Protein AF-A0A2P2LG29-F1 (afdb_monomer)

Mean predicted aligned error: 16.89 Å

Foldseek 3Di:
DDDDDLQDLVNLLVLVQVLLVLVVDDDDPPDDVVVSVVVNVVSCVRSVVVPDDVVRDHDRCPVVVVVVVVVVVVVVVVVVVVPDDDDDDDDDDDDDDDDDDDDDDDDDDDDDDDD

Organism: Rhizophora mucronata (NCBI:txid61149)

Solvent-accessible surface area (backbone atoms only — not comparable to full-atom values): 7873 Å² total; per-residue (Å²): 132,85,84,82,50,52,86,34,73,67,46,43,49,52,51,50,34,49,51,50,46,61,76,70,54,81,81,58,92,90,59,62,61,66,61,51,52,51,50,54,50,51,52,38,59,73,38,52,60,84,67,80,60,92,86,65,81,64,65,87,56,49,56,60,52,52,54,53,51,50,53,57,51,53,58,51,55,60,58,60,71,72,72,73,85,90,83,83,88,82,86,86,80,92,81,80,89,90,84,92,82,90,84,82,88,81,85,79,86,88,85,88,82,88,135

Sequence (115 aa):
MANLKTDSPVSHRIVRAFLDFLDSVEPAPGVDVEGLDVAKECLREAFKLDLDSADDTVQPGLLVNIFRLLEANENQRIKTDSTGGATSADAPMFSSTQNVADANHSEASKTQVFV

Structure (mmCIF, N/CA/C/O backbone):
data_AF-A0A2P2LG29-F1
#
_entry.id   AF-A0A2P2LG29-F1
#
loop_
_atom_site.group_PDB
_atom_site.id
_atom_site.type_symbol
_atom_site.label_atom_id
_atom_site.label_alt_id
_atom_site.label_comp_id
_atom_site.label_asym_id
_atom_site.label_entity_id
_atom_site.label_seq_id
_atom_site.pdbx_PDB_ins_code
_atom_site.Cartn_x
_atom_site.Cartn_y
_atom_site.Cartn_z
_atom_site.occupancy
_atom_site.B_iso_or_equiv
_atom_site.auth_seq_id
_atom_site.auth_comp_id
_atom_site.auth_asym_id
_atom_site.auth_atom_id
_atom_site.pdbx_PDB_model_num
ATOM 1 N N . MET A 1 1 ? 8.845 15.994 14.867 1.00 60.09 1 MET A N 1
ATOM 2 C CA . MET A 1 1 ? 7.763 15.722 13.896 1.00 60.09 1 MET A CA 1
ATOM 3 C C . MET A 1 1 ? 6.638 15.047 14.657 1.00 60.09 1 MET A C 1
ATOM 5 O O . MET A 1 1 ? 6.934 14.164 15.451 1.00 60.09 1 MET A O 1
ATOM 9 N N . ALA A 1 2 ? 5.399 15.520 14.530 1.00 76.81 2 ALA A N 1
ATOM 10 C CA . ALA A 1 2 ? 4.266 14.875 15.191 1.00 76.81 2 ALA A CA 1
ATOM 11 C C . ALA A 1 2 ? 3.956 13.539 14.500 1.00 76.81 2 ALA A C 1
ATOM 13 O O . ALA A 1 2 ? 4.067 13.445 13.279 1.00 76.81 2 ALA A O 1
ATOM 14 N N . ASN A 1 3 ? 3.580 12.522 15.275 1.00 86.31 3 ASN A N 1
ATOM 15 C CA . ASN A 1 3 ? 3.160 11.238 14.720 1.00 86.31 3 ASN A CA 1
ATOM 16 C C . ASN A 1 3 ? 1.804 11.397 14.022 1.00 86.31 3 ASN A C 1
ATOM 18 O O . ASN A 1 3 ? 0.877 11.976 14.595 1.00 86.31 3 ASN A O 1
ATOM 22 N N . LEU A 1 4 ? 1.690 10.879 12.800 1.00 89.12 4 LEU A N 1
ATOM 23 C CA . LEU A 1 4 ? 0.407 10.775 12.112 1.00 89.12 4 LEU A CA 1
ATOM 24 C C . LEU A 1 4 ? -0.420 9.659 12.756 1.00 89.12 4 LEU A C 1
ATOM 26 O O . LEU A 1 4 ? 0.113 8.611 13.121 1.00 89.12 4 LEU A O 1
ATOM 30 N N . LYS A 1 5 ? -1.726 9.881 12.896 1.00 92.75 5 LYS A N 1
ATOM 31 C CA . LYS A 1 5 ? -2.660 8.834 13.322 1.00 92.75 5 LYS A CA 1
ATOM 32 C C . LYS A 1 5 ? -3.120 8.013 12.125 1.00 92.75 5 LYS A C 1
ATOM 34 O O . LYS A 1 5 ? -3.103 8.513 10.997 1.00 92.75 5 LYS A O 1
ATOM 39 N N . THR A 1 6 ? -3.539 6.775 12.365 1.00 90.62 6 THR A N 1
ATOM 40 C CA . THR A 1 6 ? -4.029 5.883 11.305 1.00 90.62 6 THR A CA 1
ATOM 41 C C . THR A 1 6 ? -5.269 6.440 10.622 1.00 90.62 6 THR A C 1
ATOM 43 O O . THR A 1 6 ? -5.344 6.343 9.413 1.00 90.62 6 THR A O 1
ATOM 46 N N . ASP A 1 7 ? -6.145 7.125 11.358 1.00 88.88 7 ASP A N 1
ATOM 47 C CA . ASP A 1 7 ? -7.361 7.783 10.861 1.00 88.88 7 ASP A CA 1
ATOM 48 C C . ASP A 1 7 ? -7.121 9.157 10.206 1.00 88.88 7 ASP A C 1
ATOM 50 O O . ASP A 1 7 ? -8.066 9.849 9.821 1.00 88.88 7 ASP A O 1
ATOM 54 N N . SER A 1 8 ? -5.863 9.599 10.101 1.00 90.69 8 SER A N 1
ATOM 55 C CA . SER A 1 8 ? -5.564 10.886 9.478 1.00 90.69 8 SER A CA 1
ATOM 56 C C . SER A 1 8 ? -5.648 10.793 7.947 1.00 90.69 8 SER A C 1
ATOM 58 O O . SER A 1 8 ? -5.170 9.813 7.367 1.00 90.69 8 SER A O 1
ATOM 60 N N . PRO A 1 9 ? -6.143 11.840 7.256 1.00 89.31 9 PRO A N 1
ATOM 61 C CA . PRO A 1 9 ? -6.240 11.837 5.793 1.00 89.31 9 PRO A CA 1
ATOM 62 C C . PRO A 1 9 ? -4.899 11.579 5.096 1.00 89.31 9 PRO A C 1
ATOM 64 O O . PRO A 1 9 ? -4.828 10.909 4.071 1.00 89.31 9 PRO A O 1
ATOM 67 N N . VAL A 1 10 ? -3.804 12.086 5.673 1.00 90.25 10 VAL A N 1
ATOM 68 C CA . VAL A 1 10 ? -2.454 11.883 5.131 1.00 90.25 10 VAL A CA 1
ATOM 69 C C . VAL A 1 10 ? -2.046 10.414 5.227 1.00 90.25 10 VAL A C 1
ATOM 71 O O . VAL A 1 10 ? -1.575 9.857 4.239 1.00 90.25 10 VAL A O 1
ATOM 74 N N . SER A 1 11 ? -2.268 9.772 6.377 1.00 92.62 11 SER A N 1
ATOM 75 C CA . SER A 1 11 ? -2.013 8.337 6.540 1.00 92.62 11 SER A CA 1
ATOM 76 C C . SER A 1 11 ? -2.820 7.502 5.550 1.00 92.62 11 SER A C 1
ATOM 78 O O . SER A 1 11 ? -2.251 6.636 4.891 1.00 92.62 11 SER A O 1
ATOM 80 N N . HIS A 1 12 ? -4.112 7.800 5.379 1.00 91.94 12 HIS A N 1
ATOM 81 C CA . HIS A 1 12 ? -4.956 7.086 4.419 1.00 91.94 12 HIS A CA 1
ATOM 82 C C . HIS A 1 12 ? -4.424 7.202 2.987 1.00 91.94 12 HIS A C 1
ATOM 84 O O . HIS A 1 12 ? -4.335 6.200 2.281 1.00 91.94 12 HIS A O 1
ATOM 90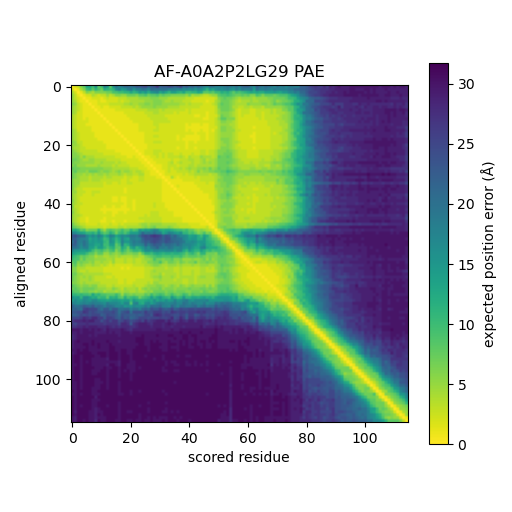 N N . ARG A 1 13 ? -4.013 8.403 2.558 1.00 90.69 13 ARG A N 1
ATOM 91 C CA . ARG A 1 13 ? -3.433 8.615 1.220 1.00 90.69 13 ARG A CA 1
ATOM 92 C C . ARG A 1 13 ? -2.146 7.827 1.011 1.00 90.69 13 ARG A C 1
ATOM 94 O O . ARG A 1 13 ? -1.969 7.247 -0.055 1.00 90.69 13 ARG A O 1
ATOM 101 N N . ILE A 1 14 ? -1.272 7.775 2.018 1.00 92.62 14 ILE A N 1
ATOM 102 C CA . ILE A 1 14 ? -0.025 7.000 1.948 1.00 92.62 14 ILE A CA 1
ATOM 103 C C . ILE A 1 14 ? -0.336 5.511 1.784 1.00 92.62 14 ILE A C 1
ATOM 105 O O . ILE A 1 14 ? 0.213 4.871 0.890 1.00 92.62 14 ILE A O 1
ATOM 109 N N . VAL A 1 15 ? -1.236 4.965 2.604 1.00 94.56 15 VAL A N 1
ATOM 110 C CA . VAL A 1 15 ? -1.574 3.537 2.543 1.00 94.56 15 VAL A CA 1
ATOM 111 C C . VAL A 1 15 ? -2.283 3.191 1.240 1.00 94.56 15 VAL A C 1
ATOM 113 O O . VAL A 1 15 ? -1.941 2.187 0.629 1.00 94.56 15 VAL A O 1
ATOM 116 N N . ARG A 1 16 ? -3.194 4.036 0.743 1.00 92.50 16 ARG A N 1
ATOM 117 C CA . ARG A 1 16 ? -3.813 3.830 -0.577 1.00 92.50 16 ARG A CA 1
ATOM 118 C C . ARG A 1 16 ? -2.787 3.843 -1.709 1.00 92.50 16 ARG A C 1
ATOM 120 O O . ARG A 1 16 ? -2.846 2.973 -2.567 1.00 92.50 16 ARG A O 1
ATOM 127 N N . ALA A 1 17 ? -1.826 4.769 -1.688 1.00 93.31 17 ALA A N 1
ATOM 128 C CA . ALA A 1 17 ? -0.738 4.795 -2.669 1.00 93.31 17 ALA A CA 1
ATOM 129 C C . ALA A 1 17 ? 0.128 3.527 -2.605 1.00 93.31 17 ALA A C 1
ATOM 131 O O . ALA A 1 17 ? 0.620 3.050 -3.623 1.00 93.31 17 ALA A O 1
ATOM 132 N N . PHE A 1 18 ? 0.316 2.986 -1.401 1.00 95.19 18 PHE A N 1
ATOM 133 C CA . PHE A 1 18 ? 1.052 1.747 -1.193 1.00 95.19 18 PHE A CA 1
ATOM 134 C C . PHE A 1 18 ? 0.281 0.522 -1.681 1.00 95.19 18 PHE A C 1
ATOM 136 O O . PHE A 1 18 ? 0.855 -0.307 -2.373 1.00 95.19 18 PHE A O 1
ATOM 143 N N . LEU A 1 19 ? -1.017 0.434 -1.391 1.00 93.88 19 LEU A N 1
ATOM 144 C CA . LEU A 1 19 ?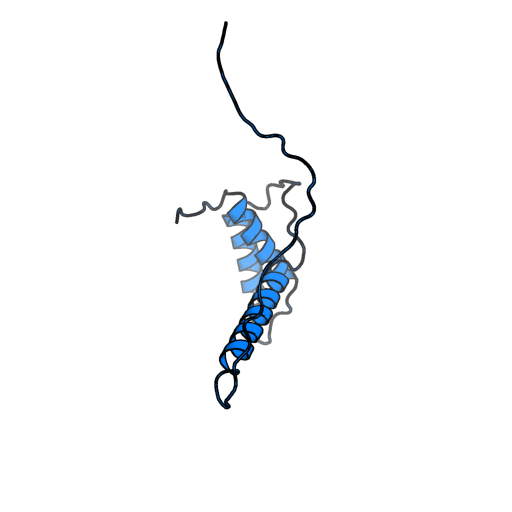 -1.883 -0.628 -1.904 1.00 93.88 19 LEU A CA 1
ATOM 145 C C . LEU A 1 19 ? -1.954 -0.605 -3.439 1.00 93.88 19 LEU A C 1
ATOM 147 O O . LEU A 1 19 ? -1.784 -1.652 -4.050 1.00 93.88 19 LEU A O 1
ATOM 151 N N . ASP A 1 20 ? -2.096 0.576 -4.051 1.00 93.56 20 ASP A N 1
ATOM 152 C CA . ASP A 1 20 ? -2.030 0.752 -5.513 1.00 93.56 20 ASP A CA 1
ATOM 153 C C . ASP A 1 20 ? -0.710 0.223 -6.092 1.00 93.56 20 ASP A C 1
ATOM 155 O O . ASP A 1 20 ? -0.701 -0.512 -7.078 1.00 93.56 20 ASP A O 1
ATOM 159 N N . PHE A 1 21 ? 0.416 0.515 -5.432 1.00 94.94 21 PHE A N 1
ATOM 160 C CA . PHE A 1 21 ? 1.704 -0.059 -5.810 1.00 94.94 21 PHE A CA 1
ATOM 161 C C . PHE A 1 21 ? 1.701 -1.591 -5.709 1.00 94.94 21 PHE A C 1
ATOM 163 O O . PHE A 1 21 ? 2.106 -2.247 -6.668 1.00 94.94 21 PHE A O 1
ATOM 170 N N . LEU A 1 22 ? 1.228 -2.160 -4.596 1.00 93.88 22 LEU A N 1
ATOM 171 C CA . LEU A 1 22 ? 1.191 -3.612 -4.397 1.00 93.88 22 LEU A CA 1
ATOM 172 C C . LEU A 1 22 ? 0.310 -4.328 -5.428 1.00 93.88 22 LEU A C 1
ATOM 174 O O . LEU A 1 22 ? 0.663 -5.420 -5.861 1.00 93.88 22 LEU A O 1
ATOM 178 N N . ASP A 1 23 ? -0.797 -3.717 -5.845 1.00 92.19 23 ASP A N 1
ATOM 179 C CA . ASP A 1 23 ? -1.683 -4.272 -6.873 1.00 92.19 23 ASP A CA 1
ATOM 180 C C . ASP A 1 23 ? -1.091 -4.136 -8.295 1.00 92.19 23 ASP A C 1
ATOM 182 O O . ASP A 1 23 ? -1.496 -4.850 -9.211 1.00 92.19 23 ASP A O 1
ATOM 186 N N . SER A 1 24 ? -0.108 -3.249 -8.489 1.00 91.81 24 SER A N 1
ATOM 187 C CA . SER A 1 24 ? 0.558 -3.017 -9.780 1.00 91.81 24 SER A CA 1
ATOM 188 C C . SER A 1 24 ? 1.805 -3.876 -10.029 1.00 91.81 24 SER A C 1
ATOM 190 O O . SER A 1 24 ? 2.293 -3.920 -11.161 1.00 91.81 24 SER A O 1
ATOM 192 N N . VAL A 1 25 ? 2.351 -4.526 -8.994 1.00 92.56 25 VAL A N 1
ATOM 193 C CA . VAL A 1 25 ? 3.598 -5.299 -9.093 1.00 92.56 25 VAL A CA 1
ATOM 194 C C . VAL A 1 25 ? 3.343 -6.789 -9.243 1.00 92.56 25 VAL A C 1
ATOM 196 O O . VAL A 1 25 ? 2.485 -7.372 -8.587 1.00 92.56 25 VAL A O 1
ATOM 199 N N . GLU A 1 26 ? 4.151 -7.428 -10.082 1.00 94.62 26 GLU A N 1
ATOM 200 C CA . GLU A 1 26 ? 4.188 -8.882 -10.175 1.00 94.62 26 GLU A CA 1
ATOM 201 C C . GLU A 1 26 ? 5.078 -9.447 -9.051 1.00 94.62 26 GLU A C 1
ATOM 203 O O . GLU A 1 26 ? 6.229 -9.014 -8.908 1.00 94.62 26 GLU A O 1
ATOM 208 N N . PRO A 1 27 ? 4.584 -10.400 -8.238 1.00 93.12 27 PRO A N 1
ATOM 209 C CA . PRO A 1 27 ? 5.396 -11.043 -7.214 1.00 93.12 27 PRO A CA 1
ATOM 210 C C . PRO A 1 27 ? 6.604 -11.766 -7.817 1.00 93.12 27 PRO A C 1
ATOM 212 O O . PRO A 1 27 ? 6.494 -12.503 -8.796 1.00 93.12 27 PRO A O 1
ATOM 215 N N . ALA A 1 28 ? 7.771 -11.594 -7.199 1.00 95.06 28 ALA A N 1
ATOM 216 C CA . ALA A 1 28 ? 8.978 -12.299 -7.614 1.00 95.06 28 ALA A CA 1
ATOM 217 C C . ALA A 1 28 ? 8.891 -13.814 -7.310 1.00 95.06 28 ALA A C 1
ATOM 219 O O . ALA A 1 28 ? 8.139 -14.233 -6.423 1.00 95.06 28 ALA A O 1
ATOM 220 N N . PRO A 1 29 ? 9.694 -14.660 -7.985 1.00 95.31 29 PRO A N 1
ATOM 221 C CA . PRO A 1 29 ? 9.732 -16.090 -7.698 1.00 95.31 29 PRO A CA 1
ATOM 222 C C . PRO A 1 29 ? 10.049 -16.380 -6.225 1.00 95.31 29 PRO A C 1
ATOM 224 O O . PRO A 1 29 ? 11.030 -15.876 -5.681 1.00 95.31 29 PRO A O 1
ATOM 227 N N . GLY A 1 30 ? 9.231 -17.224 -5.594 1.00 94.19 30 GLY A N 1
ATOM 228 C CA . GLY A 1 30 ? 9.390 -17.601 -4.186 1.00 94.19 30 GLY A CA 1
ATOM 229 C C . GLY A 1 30 ? 8.796 -16.613 -3.177 1.00 94.19 30 GLY A C 1
ATOM 230 O O . GLY A 1 30 ? 8.932 -16.846 -1.978 1.00 94.19 30 GLY A O 1
ATOM 231 N N . VAL A 1 31 ? 8.135 -15.541 -3.627 1.00 94.69 31 VAL A N 1
ATOM 232 C CA . VAL A 1 31 ? 7.335 -14.673 -2.752 1.00 94.69 31 VAL A CA 1
ATOM 233 C C . VAL A 1 31 ? 6.070 -15.404 -2.306 1.00 94.69 31 VAL A C 1
ATOM 235 O O . VAL A 1 31 ? 5.399 -16.059 -3.103 1.00 94.69 31 VAL A O 1
ATOM 238 N N . ASP A 1 32 ? 5.737 -15.256 -1.027 1.00 96.12 32 ASP A N 1
ATOM 239 C CA . ASP A 1 32 ? 4.460 -15.683 -0.468 1.00 96.12 32 ASP A CA 1
ATOM 240 C C . ASP A 1 32 ? 3.348 -14.709 -0.891 1.00 96.12 32 ASP A C 1
ATOM 242 O O . ASP A 1 32 ? 3.196 -13.620 -0.332 1.00 96.12 32 ASP A O 1
ATOM 246 N N . VAL A 1 33 ? 2.608 -15.088 -1.934 1.00 95.44 33 VAL A N 1
ATOM 247 C CA . VAL A 1 33 ? 1.502 -14.287 -2.478 1.00 95.44 33 VAL A CA 1
ATOM 248 C C . VAL A 1 33 ? 0.341 -14.211 -1.486 1.00 95.44 33 VAL A C 1
ATOM 250 O O . VAL A 1 33 ? -0.268 -13.154 -1.351 1.00 95.44 33 VAL A O 1
ATOM 253 N N .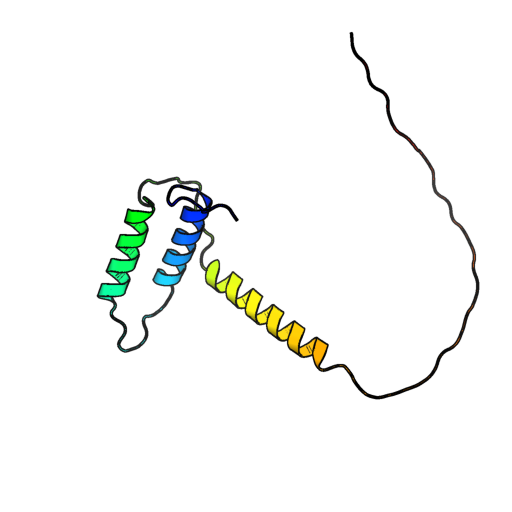 GLU A 1 34 ? 0.083 -15.286 -0.739 1.00 96.06 34 GLU A N 1
ATOM 254 C CA . GLU A 1 34 ? -0.965 -15.309 0.283 1.00 96.06 34 GLU A CA 1
ATOM 255 C C . GLU A 1 34 ? -0.617 -14.342 1.416 1.00 96.06 34 GLU A C 1
ATOM 257 O O . GLU A 1 34 ? -1.429 -13.500 1.792 1.00 96.06 34 GLU A O 1
ATOM 262 N N . GLY A 1 35 ? 0.628 -14.380 1.896 1.00 96.50 35 GLY A N 1
ATOM 263 C CA . GLY A 1 35 ? 1.122 -13.423 2.883 1.00 96.50 35 GLY A CA 1
ATOM 264 C C . GLY A 1 35 ? 1.028 -11.970 2.407 1.00 96.50 35 GLY A C 1
ATOM 265 O O . GLY A 1 35 ? 0.721 -11.076 3.201 1.00 96.50 35 GLY A O 1
ATOM 266 N N . LEU A 1 36 ? 1.239 -11.718 1.111 1.00 95.19 36 LEU A N 1
ATOM 267 C CA . LEU A 1 36 ? 1.063 -10.391 0.523 1.00 95.19 36 LEU A CA 1
ATOM 268 C C . LEU A 1 36 ? -0.409 -9.953 0.511 1.00 95.19 36 LEU A C 1
ATOM 270 O O . LEU A 1 36 ? -0.704 -8.801 0.834 1.00 95.19 36 LEU A O 1
ATOM 274 N N . ASP A 1 37 ? -1.331 -10.851 0.173 1.00 95.00 37 ASP A N 1
ATOM 275 C CA . ASP A 1 37 ? -2.767 -10.572 0.209 1.00 95.00 37 ASP A CA 1
ATOM 276 C C . ASP A 1 37 ? -3.250 -10.296 1.639 1.00 95.00 37 ASP A C 1
ATOM 278 O O . ASP A 1 37 ? -3.901 -9.274 1.876 1.00 95.00 37 ASP A O 1
ATOM 282 N N . VAL A 1 38 ? -2.812 -11.097 2.614 1.00 96.88 38 VAL A N 1
ATOM 283 C CA . VAL A 1 38 ? -3.091 -10.868 4.042 1.00 96.88 38 VAL A CA 1
ATOM 284 C C . VAL A 1 38 ? -2.537 -9.519 4.503 1.00 96.88 38 VAL A C 1
ATOM 286 O O . VAL A 1 38 ? -3.211 -8.782 5.224 1.00 96.88 38 VAL A O 1
ATOM 289 N N . ALA A 1 39 ? -1.329 -9.137 4.076 1.00 96.62 39 ALA A N 1
ATOM 290 C CA . ALA A 1 39 ? -0.765 -7.832 4.414 1.00 96.62 39 ALA A CA 1
ATOM 291 C C . ALA A 1 39 ? -1.608 -6.674 3.853 1.00 96.62 39 ALA A C 1
ATOM 293 O O . ALA A 1 39 ? -1.827 -5.679 4.552 1.00 96.62 39 ALA A O 1
ATOM 294 N N . LYS A 1 40 ? -2.119 -6.801 2.620 1.00 95.19 40 LYS A N 1
ATOM 295 C CA . LYS A 1 40 ? -3.025 -5.807 2.025 1.00 95.19 40 LYS A CA 1
ATOM 296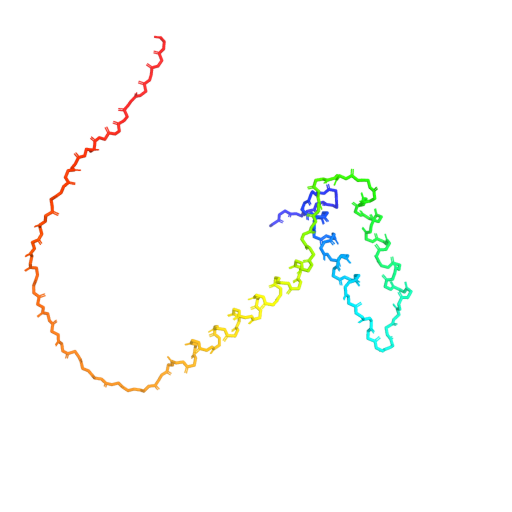 C C . LYS A 1 40 ? -4.322 -5.683 2.828 1.00 95.19 40 LYS A C 1
ATOM 298 O O . LYS A 1 40 ? -4.767 -4.564 3.080 1.00 95.19 40 LYS A O 1
ATOM 303 N N . GLU A 1 41 ? -4.907 -6.796 3.260 1.00 95.00 41 GLU A N 1
ATOM 304 C CA . GLU A 1 41 ? -6.100 -6.802 4.119 1.00 95.00 41 GLU A CA 1
ATOM 305 C C . GLU A 1 41 ? -5.834 -6.146 5.479 1.00 95.00 41 GLU A C 1
ATOM 307 O O . GLU A 1 41 ? -6.567 -5.239 5.873 1.00 95.00 41 GLU A O 1
ATOM 312 N N . CYS A 1 42 ? -4.726 -6.497 6.140 1.00 96.31 42 CYS A N 1
ATOM 313 C CA . CYS A 1 42 ? -4.323 -5.885 7.409 1.00 96.31 42 CYS A CA 1
ATOM 314 C C . CYS A 1 42 ? -4.201 -4.359 7.297 1.00 96.31 42 CYS A C 1
ATOM 316 O O . CYS A 1 42 ? -4.592 -3.627 8.206 1.00 96.31 42 CYS A O 1
ATOM 318 N N . LEU A 1 43 ? -3.654 -3.861 6.184 1.00 95.25 43 LEU A N 1
ATOM 319 C CA . LEU A 1 43 ? -3.529 -2.426 5.929 1.00 95.25 43 LEU A CA 1
ATOM 320 C C . LEU A 1 43 ? -4.891 -1.757 5.716 1.00 95.25 43 LEU A C 1
ATOM 322 O O . LEU A 1 43 ? -5.125 -0.678 6.260 1.00 95.25 43 LEU A O 1
ATOM 326 N N . ARG A 1 44 ? -5.795 -2.381 4.952 1.00 93.06 44 ARG A N 1
ATOM 327 C CA . ARG A 1 44 ? -7.154 -1.852 4.747 1.00 93.06 44 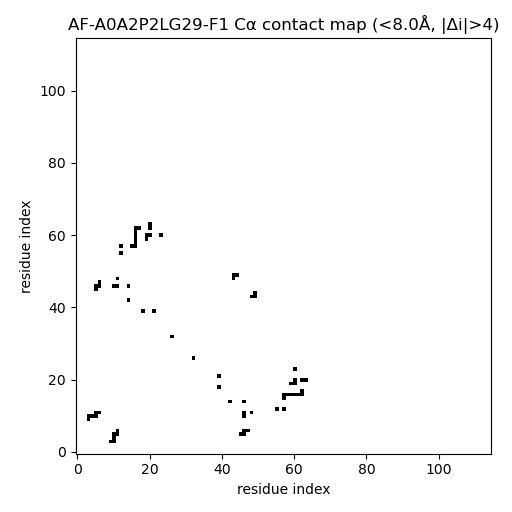ARG A CA 1
ATOM 328 C C . ARG A 1 44 ? -7.911 -1.757 6.069 1.00 93.06 44 ARG A C 1
ATOM 330 O O . ARG A 1 44 ? -8.471 -0.701 6.364 1.00 93.06 44 ARG A O 1
ATOM 337 N N . GLU A 1 45 ? -7.824 -2.793 6.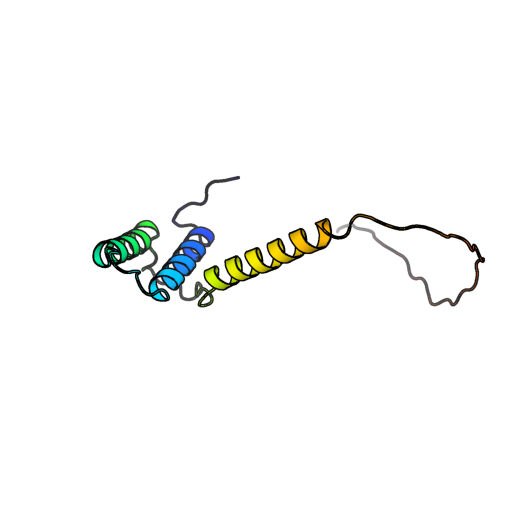901 1.00 93.75 45 GLU A N 1
ATOM 338 C CA . GLU A 1 45 ? -8.489 -2.850 8.202 1.00 93.75 45 GLU A CA 1
ATOM 339 C C . GLU A 1 45 ? -7.890 -1.855 9.209 1.00 93.75 45 GLU A C 1
ATOM 341 O O . GLU A 1 45 ? -8.609 -1.033 9.785 1.00 93.75 45 GLU A O 1
ATOM 346 N N . ALA A 1 46 ? -6.565 -1.868 9.400 1.00 94.06 46 ALA A N 1
ATOM 347 C CA . ALA A 1 46 ? -5.893 -1.030 10.397 1.00 94.06 46 ALA A CA 1
ATOM 348 C C . ALA A 1 46 ? -6.087 0.475 10.144 1.00 94.06 46 ALA A C 1
ATOM 350 O O . ALA A 1 46 ? -6.113 1.275 11.088 1.00 94.06 46 ALA A O 1
ATOM 351 N N . PHE A 1 47 ? -6.243 0.856 8.875 1.00 92.88 47 PHE A N 1
ATOM 352 C CA . PHE A 1 47 ? -6.483 2.231 8.441 1.00 92.88 47 PHE A CA 1
ATOM 353 C C . PHE A 1 47 ? -7.947 2.493 8.064 1.00 92.88 47 PHE A C 1
ATOM 355 O O . PHE A 1 47 ? -8.264 3.587 7.619 1.00 92.88 47 PHE A O 1
ATOM 362 N N . LYS A 1 48 ? -8.857 1.530 8.273 1.00 90.94 48 LYS A N 1
ATOM 363 C CA . LYS A 1 48 ? -10.305 1.673 8.036 1.00 90.94 48 LYS A CA 1
ATOM 364 C C . LYS A 1 48 ? -10.641 2.240 6.650 1.00 90.94 48 LYS A C 1
ATOM 366 O O . LYS A 1 48 ? -11.511 3.102 6.517 1.00 90.94 48 LYS A O 1
ATOM 371 N N . LEU A 1 49 ? -9.930 1.775 5.625 1.00 85.56 49 LEU A N 1
ATOM 372 C CA . LEU A 1 49 ? -10.010 2.338 4.274 1.00 85.56 49 LEU A CA 1
ATOM 373 C C . LEU A 1 49 ? -11.286 1.945 3.519 1.00 85.56 49 LEU A C 1
ATOM 375 O O . LEU A 1 49 ? -11.617 2.615 2.545 1.00 85.56 49 LEU A O 1
ATOM 379 N N . ASP A 1 50 ? -12.001 0.920 3.991 1.00 72.44 50 ASP A N 1
ATOM 380 C CA . ASP A 1 50 ? -13.242 0.400 3.392 1.00 72.44 50 ASP A CA 1
ATOM 381 C C . ASP A 1 50 ? -14.468 1.300 3.647 1.00 72.44 50 ASP A C 1
ATOM 383 O O . ASP A 1 50 ? -15.540 1.099 3.079 1.00 72.44 50 ASP A O 1
ATOM 387 N N . LEU A 1 51 ? -14.329 2.306 4.516 1.00 63.81 51 LEU A N 1
ATOM 388 C CA . LEU A 1 51 ? -15.349 3.321 4.760 1.00 63.81 51 LEU A CA 1
ATOM 389 C C . LEU A 1 51 ? -15.150 4.453 3.745 1.00 63.81 51 LEU A C 1
ATOM 391 O O . LEU A 1 51 ? -14.444 5.428 4.005 1.00 63.81 51 LEU A O 1
ATOM 395 N N . ASP A 1 52 ? -15.733 4.264 2.563 1.00 55.97 52 ASP A N 1
ATOM 396 C CA . ASP A 1 52 ? -15.618 5.137 1.394 1.00 55.97 52 ASP A CA 1
ATOM 397 C C . ASP A 1 52 ? -15.739 6.634 1.724 1.00 55.97 52 ASP A C 1
ATOM 399 O O . ASP A 1 52 ? -16.802 7.164 2.053 1.00 55.97 52 ASP A O 1
ATOM 403 N N . SER A 1 53 ? -14.626 7.339 1.535 1.00 56.28 53 SER A N 1
ATOM 404 C CA . SER A 1 53 ? -14.606 8.767 1.247 1.00 56.28 53 SER A CA 1
ATOM 405 C C . SER A 1 53 ? -14.295 8.894 -0.239 1.00 56.28 53 SER A C 1
ATOM 407 O O . SER A 1 53 ? -13.146 8.727 -0.648 1.00 56.28 53 SER A O 1
ATOM 409 N N . ALA A 1 54 ? -15.319 9.191 -1.039 1.00 56.44 54 ALA A N 1
ATOM 410 C CA . ALA A 1 54 ? -15.240 9.333 -2.496 1.00 56.44 54 ALA A CA 1
ATOM 411 C C . ALA A 1 54 ? -14.247 10.414 -2.987 1.00 56.44 54 ALA A C 1
ATOM 413 O O . ALA A 1 54 ? -14.003 10.515 -4.184 1.00 56.44 54 ALA A O 1
ATOM 414 N N . ASP A 1 55 ? -13.665 11.208 -2.082 1.00 56.44 55 ASP A N 1
ATOM 415 C CA . ASP A 1 55 ? -12.788 12.347 -2.391 1.00 56.44 55 ASP A CA 1
ATOM 416 C C . ASP A 1 55 ? -11.282 12.042 -2.238 1.00 56.44 55 ASP A C 1
ATOM 418 O O . ASP A 1 55 ? -10.437 12.933 -2.200 1.00 56.44 55 ASP A O 1
ATOM 422 N N . ASP A 1 56 ? -10.925 10.765 -2.103 1.00 62.41 56 ASP A N 1
ATOM 423 C CA . ASP A 1 56 ? -9.590 10.340 -1.671 1.00 62.41 56 ASP A CA 1
ATOM 424 C C . ASP A 1 56 ? -8.917 9.395 -2.691 1.00 62.41 56 ASP A C 1
ATOM 426 O O . ASP A 1 56 ? -8.099 8.535 -2.346 1.00 62.41 56 ASP A O 1
ATOM 430 N N . THR A 1 57 ? -9.264 9.558 -3.973 1.00 69.06 57 THR A N 1
ATOM 431 C CA . THR A 1 57 ? -8.605 8.879 -5.095 1.00 69.06 57 THR A CA 1
ATOM 432 C C . THR A 1 57 ? -7.142 9.293 -5.183 1.00 69.06 57 THR A C 1
ATOM 434 O O . THR A 1 57 ? -6.812 10.445 -5.469 1.00 69.06 57 THR A O 1
ATOM 437 N N . VAL A 1 58 ? -6.253 8.330 -4.952 1.00 77.38 58 VAL A N 1
ATOM 438 C CA . VAL A 1 58 ? -4.818 8.490 -5.177 1.00 77.38 58 VAL A CA 1
ATOM 439 C C . VAL A 1 58 ? -4.530 8.318 -6.667 1.00 77.38 58 VAL A C 1
ATOM 441 O O . VAL A 1 58 ? -5.128 7.472 -7.328 1.00 77.38 58 VAL A O 1
ATOM 444 N N . GLN A 1 59 ? -3.621 9.133 -7.204 1.00 83.94 59 GLN A N 1
ATOM 445 C CA . GLN A 1 59 ? -3.158 8.979 -8.580 1.00 83.94 59 GLN A CA 1
ATOM 446 C C . GLN A 1 59 ? -2.497 7.596 -8.757 1.00 83.94 59 GLN A C 1
ATOM 448 O O . GLN A 1 59 ? -1.561 7.296 -8.010 1.00 83.94 59 GLN A O 1
ATOM 453 N N . PRO A 1 60 ? -2.906 6.794 -9.757 1.00 85.88 60 PRO A N 1
ATOM 454 C CA . PRO A 1 60 ? -2.267 5.511 -10.030 1.00 85.88 60 PRO A CA 1
ATOM 455 C C . PRO A 1 60 ? -0.765 5.669 -10.279 1.00 85.88 60 PRO A C 1
ATOM 457 O O . PRO A 1 60 ? -0.331 6.578 -10.997 1.00 85.88 60 PRO A O 1
ATOM 460 N N . GLY A 1 61 ? 0.041 4.797 -9.681 1.00 87.69 61 GLY A N 1
ATOM 461 C CA . GLY A 1 61 ? 1.496 4.807 -9.817 1.00 87.69 61 GLY A CA 1
ATOM 462 C C . GLY A 1 61 ? 2.193 5.980 -9.118 1.00 87.69 61 GLY A C 1
ATOM 463 O O . GLY A 1 61 ? 3.347 6.276 -9.437 1.00 87.69 61 GLY A O 1
ATOM 464 N N . LEU A 1 62 ? 1.535 6.659 -8.167 1.00 91.06 62 LEU A N 1
ATOM 465 C CA . LEU A 1 62 ? 2.109 7.798 -7.439 1.00 91.06 62 LEU A CA 1
ATOM 466 C C . LEU A 1 62 ? 3.457 7.454 -6.789 1.00 91.06 62 LEU A C 1
ATOM 468 O O . LEU A 1 62 ? 4.426 8.190 -6.975 1.00 91.06 62 LEU A O 1
ATOM 472 N N . LEU A 1 63 ? 3.541 6.334 -6.060 1.00 92.69 63 LEU A N 1
ATOM 473 C CA . LEU A 1 63 ? 4.788 5.932 -5.398 1.00 92.69 63 LEU A CA 1
ATOM 474 C C . LEU A 1 63 ? 5.899 5.646 -6.408 1.00 92.69 63 LEU A C 1
ATOM 476 O O . LEU A 1 63 ? 7.011 6.144 -6.247 1.00 92.69 63 LEU A O 1
ATOM 480 N N . VAL A 1 64 ? 5.590 4.919 -7.483 1.00 91.94 64 VAL A N 1
ATOM 481 C CA . VAL A 1 64 ? 6.558 4.615 -8.548 1.00 91.94 64 VAL A CA 1
ATOM 482 C C . VAL A 1 64 ? 7.111 5.904 -9.157 1.00 91.94 64 VAL A C 1
ATOM 484 O O . VAL A 1 64 ? 8.319 6.032 -9.353 1.00 91.94 64 VAL A O 1
ATOM 487 N N . ASN A 1 65 ? 6.247 6.888 -9.411 1.00 91.62 65 ASN A N 1
ATOM 488 C CA . ASN A 1 65 ? 6.658 8.181 -9.949 1.00 91.62 65 ASN A CA 1
ATOM 489 C C . ASN A 1 65 ? 7.548 8.962 -8.974 1.00 91.62 65 ASN A C 1
ATOM 491 O O . ASN A 1 65 ? 8.549 9.529 -9.409 1.00 91.62 65 ASN A O 1
ATOM 495 N N . ILE A 1 66 ? 7.220 8.968 -7.676 1.00 92.69 66 ILE A N 1
ATOM 496 C CA . ILE A 1 66 ? 8.030 9.628 -6.640 1.00 92.69 66 ILE A CA 1
ATOM 497 C C . ILE A 1 66 ? 9.441 9.035 -6.604 1.00 92.69 66 ILE A C 1
ATOM 499 O O . ILE A 1 66 ? 10.417 9.784 -6.669 1.00 92.69 66 ILE A O 1
ATOM 503 N N . PHE A 1 67 ? 9.562 7.708 -6.542 1.00 91.75 67 PHE A N 1
ATOM 504 C CA . PHE A 1 67 ? 10.868 7.052 -6.462 1.00 91.75 67 PHE A CA 1
ATOM 505 C C . PHE A 1 67 ? 11.675 7.197 -7.756 1.00 91.75 67 PHE A C 1
ATOM 507 O O . PHE A 1 67 ? 12.863 7.498 -7.696 1.00 91.75 67 PHE A O 1
ATOM 514 N N . ARG A 1 68 ? 11.033 7.130 -8.928 1.00 92.06 68 ARG A N 1
ATOM 515 C CA . ARG A 1 68 ? 11.707 7.400 -10.209 1.00 92.06 68 ARG A CA 1
ATOM 516 C C . ARG A 1 68 ? 12.238 8.837 -10.296 1.00 92.06 68 ARG A C 1
ATOM 518 O O . ARG A 1 68 ? 13.321 9.063 -10.832 1.00 92.06 68 ARG A O 1
ATOM 525 N N . LEU A 1 69 ? 11.494 9.818 -9.772 1.00 91.31 69 LEU A N 1
ATOM 526 C CA . LEU A 1 69 ? 11.963 11.207 -9.682 1.00 91.31 69 LEU A CA 1
ATOM 527 C C . LEU A 1 69 ? 13.140 11.352 -8.713 1.00 91.31 69 LEU A C 1
ATOM 529 O O . LEU A 1 69 ? 14.052 12.135 -8.977 1.00 91.31 69 LEU A O 1
ATOM 533 N N . LEU A 1 70 ? 13.115 10.631 -7.590 1.00 90.50 70 LEU A N 1
ATOM 534 C CA . LEU A 1 70 ? 14.201 10.631 -6.613 1.00 90.50 70 LEU A CA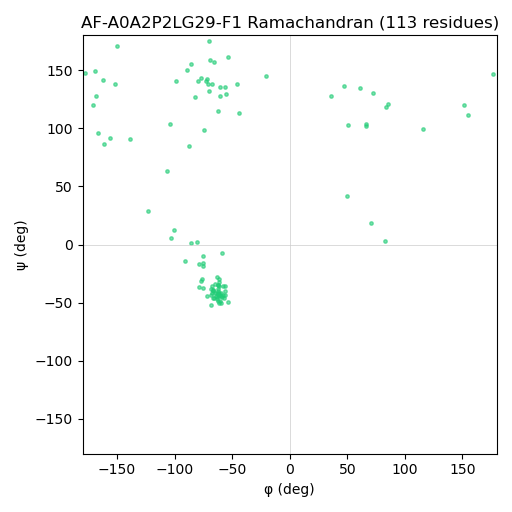 1
ATOM 535 C C . LEU A 1 70 ? 15.499 10.114 -7.250 1.00 90.50 70 LEU A C 1
ATOM 537 O O . LEU A 1 70 ? 16.506 10.820 -7.219 1.00 90.50 70 LEU A O 1
ATOM 541 N N . GLU A 1 71 ? 15.442 8.958 -7.912 1.00 88.31 71 GLU A N 1
ATOM 542 C CA . GLU A 1 71 ? 16.573 8.373 -8.645 1.00 88.31 71 GLU A CA 1
ATOM 543 C C . GLU A 1 71 ? 17.102 9.338 -9.717 1.00 88.31 71 GLU A C 1
ATOM 545 O O . GLU A 1 71 ? 18.298 9.615 -9.797 1.00 88.31 71 GLU A O 1
ATOM 550 N N . ALA A 1 72 ? 16.211 9.949 -10.507 1.00 87.12 72 ALA A N 1
ATOM 551 C CA . ALA A 1 72 ? 16.609 10.910 -11.533 1.00 87.12 72 ALA A CA 1
ATOM 552 C C . ALA A 1 72 ? 17.326 12.151 -10.963 1.00 87.12 72 ALA A C 1
ATOM 554 O O . ALA A 1 72 ? 18.201 12.715 -11.628 1.00 87.12 72 ALA A O 1
ATOM 555 N N . ASN A 1 73 ? 16.968 12.590 -9.753 1.00 80.00 73 ASN A N 1
ATOM 556 C CA . ASN A 1 73 ? 17.615 13.714 -9.075 1.00 80.00 73 ASN A CA 1
ATOM 557 C C . ASN A 1 73 ? 18.955 13.320 -8.434 1.00 80.00 73 ASN A C 1
ATOM 559 O O . ASN A 1 73 ? 19.904 14.104 -8.479 1.00 80.00 73 ASN A O 1
ATOM 563 N N . GLU A 1 74 ? 19.082 12.112 -7.885 1.00 74.56 74 GLU A N 1
ATOM 564 C CA . GLU A 1 74 ? 20.367 11.604 -7.383 1.00 74.56 74 GLU A CA 1
ATOM 565 C C . GLU A 1 74 ? 21.394 11.459 -8.512 1.00 74.56 74 GLU A C 1
ATOM 567 O O . GLU A 1 74 ? 22.535 11.912 -8.380 1.00 74.56 74 GLU A O 1
ATOM 572 N N . ASN A 1 75 ? 20.969 10.966 -9.677 1.00 62.78 75 ASN A N 1
ATOM 573 C CA . ASN A 1 75 ? 21.821 10.865 -10.862 1.00 62.78 75 ASN A CA 1
ATOM 574 C C . ASN A 1 75 ? 22.302 12.235 -11.380 1.00 62.78 75 ASN A C 1
ATOM 576 O O . ASN A 1 75 ? 23.378 12.326 -11.975 1.00 62.78 75 ASN A O 1
ATOM 580 N N . GLN A 1 76 ? 21.543 13.312 -11.151 1.00 59.47 76 GLN A N 1
ATOM 581 C CA . GLN A 1 76 ? 21.967 14.675 -11.492 1.00 59.47 76 GLN A CA 1
ATOM 582 C C . GLN A 1 76 ? 23.016 15.217 -10.514 1.00 59.47 76 GLN A C 1
ATOM 584 O O . GLN A 1 76 ? 23.971 15.854 -10.956 1.00 59.47 76 GLN A O 1
ATOM 589 N N . ARG A 1 77 ? 22.895 14.911 -9.215 1.00 55.50 77 ARG A N 1
ATOM 590 C CA . ARG A 1 77 ? 23.862 15.337 -8.184 1.00 55.50 77 ARG A CA 1
ATOM 591 C C . ARG A 1 77 ? 25.236 14.686 -8.367 1.00 55.50 77 ARG A C 1
ATOM 593 O O . ARG A 1 77 ? 26.252 15.363 -8.248 1.00 55.50 77 ARG A O 1
ATOM 600 N N . ILE A 1 78 ? 25.278 13.405 -8.744 1.00 55.94 78 ILE A N 1
ATOM 601 C CA . ILE A 1 78 ? 26.540 12.694 -9.029 1.00 55.94 78 ILE A CA 1
ATOM 602 C C . ILE A 1 78 ? 27.254 13.297 -10.254 1.00 55.94 78 ILE A C 1
ATOM 604 O O . ILE A 1 78 ? 28.482 13.362 -10.304 1.00 55.94 78 ILE A O 1
ATOM 608 N N . LYS A 1 79 ? 26.497 13.782 -11.246 1.00 49.97 79 LYS A N 1
ATOM 609 C CA . LYS A 1 79 ? 27.062 14.358 -12.474 1.00 49.97 79 LYS A CA 1
ATOM 610 C C . LYS A 1 79 ? 27.631 15.769 -12.268 1.00 49.97 79 LYS A C 1
ATOM 612 O O . LYS A 1 79 ? 28.590 16.134 -12.946 1.00 49.97 79 LYS A O 1
ATOM 617 N N . THR A 1 80 ? 27.084 16.548 -11.334 1.00 52.78 80 THR A N 1
ATOM 618 C CA . THR A 1 80 ? 27.585 17.896 -11.011 1.00 52.78 80 THR A CA 1
ATOM 619 C C . THR A 1 80 ? 28.848 17.883 -10.149 1.00 52.78 80 THR A C 1
ATOM 621 O O . THR A 1 80 ? 29.703 18.739 -10.350 1.00 52.78 80 THR A O 1
ATOM 624 N N . ASP A 1 81 ? 29.031 16.883 -9.279 1.00 46.00 81 ASP A N 1
ATOM 625 C CA . ASP A 1 81 ? 30.235 16.776 -8.433 1.00 46.00 81 ASP A CA 1
ATOM 626 C C . ASP A 1 81 ? 31.461 16.214 -9.180 1.00 46.00 81 ASP A C 1
ATOM 628 O O . ASP A 1 81 ? 32.597 16.396 -8.748 1.00 46.00 81 ASP A O 1
ATOM 632 N N . SER A 1 82 ? 31.265 15.585 -10.346 1.00 46.75 82 SER A N 1
ATOM 633 C CA . SER A 1 82 ? 32.365 15.097 -11.194 1.00 46.75 82 SER A CA 1
ATOM 634 C C . SER A 1 82 ? 32.929 16.156 -12.157 1.00 46.75 82 SER A C 1
ATOM 636 O O . SER A 1 82 ? 33.845 15.849 -12.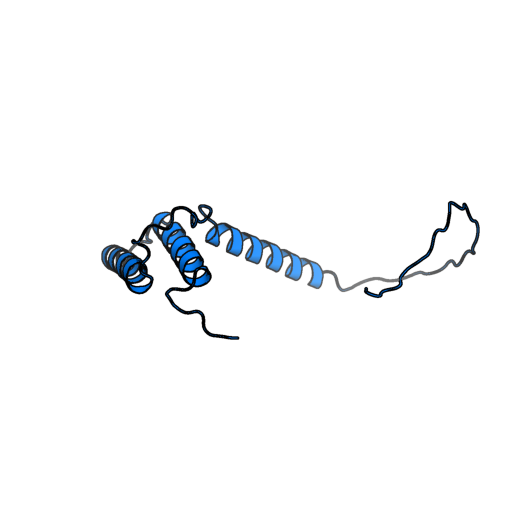921 1.00 46.75 82 SER A O 1
ATOM 638 N N . THR A 1 83 ? 32.423 17.395 -12.140 1.00 49.78 83 THR A N 1
ATOM 639 C CA . THR A 1 83 ? 32.981 18.502 -12.941 1.00 49.78 83 THR A CA 1
ATOM 640 C C . THR A 1 83 ? 33.729 19.474 -12.034 1.00 49.78 83 THR A C 1
ATOM 642 O O . THR A 1 83 ? 33.370 20.637 -11.881 1.00 49.78 83 THR A O 1
ATOM 645 N N . GLY A 1 84 ? 34.790 18.974 -11.406 1.00 51.28 84 GLY A N 1
ATOM 646 C CA . GLY A 1 84 ? 35.736 19.782 -10.650 1.00 51.28 84 GLY A CA 1
ATOM 647 C C . GLY A 1 84 ? 37.168 19.332 -10.912 1.00 51.28 84 GLY A C 1
ATOM 648 O O . GLY A 1 84 ? 37.679 18.486 -10.188 1.00 51.28 84 GLY A O 1
ATOM 649 N N . GLY A 1 85 ? 37.832 19.923 -11.915 1.00 42.34 85 GLY A N 1
ATOM 650 C CA . GLY A 1 85 ? 39.300 19.952 -11.966 1.00 42.34 85 GLY A CA 1
ATOM 651 C C . GLY A 1 85 ? 39.951 20.013 -13.354 1.00 42.34 85 GLY A C 1
ATOM 652 O O . GLY A 1 85 ? 39.843 19.056 -14.108 1.00 42.34 85 GLY A O 1
ATOM 653 N N . ALA A 1 86 ? 40.734 21.087 -13.571 1.00 40.34 86 ALA A N 1
ATOM 654 C CA . ALA A 1 86 ? 41.652 21.429 -14.685 1.00 40.34 86 ALA A CA 1
ATOM 655 C C . ALA A 1 86 ? 40.987 22.074 -15.925 1.00 40.34 86 ALA A C 1
ATOM 657 O O . ALA A 1 86 ? 40.144 21.458 -16.556 1.00 40.34 86 ALA A O 1
ATOM 658 N N . THR A 1 87 ? 41.279 23.307 -16.372 1.00 37.09 87 THR A N 1
ATOM 659 C CA . THR A 1 87 ? 42.431 24.236 -16.227 1.00 37.09 87 THR A CA 1
ATOM 660 C C . THR A 1 87 ? 41.981 25.621 -16.753 1.00 37.09 87 THR A C 1
ATOM 662 O O . THR A 1 87 ? 41.324 25.673 -17.782 1.00 37.09 87 THR A O 1
ATOM 665 N N . SER A 1 88 ? 42.147 26.713 -15.994 1.00 46.00 88 SER A N 1
ATOM 666 C CA . SER A 1 88 ? 43.219 27.734 -16.106 1.00 46.00 88 SER A CA 1
ATOM 667 C C . SER A 1 88 ? 42.985 28.883 -17.110 1.00 46.00 88 SER A C 1
ATOM 669 O O . SER A 1 88 ? 42.955 28.634 -18.307 1.00 46.00 88 SER A O 1
ATOM 671 N N . ALA A 1 89 ? 43.001 30.114 -16.557 1.00 46.50 89 ALA A N 1
ATOM 672 C CA . ALA A 1 89 ? 43.231 31.451 -17.150 1.00 46.50 89 ALA A CA 1
ATOM 673 C C . ALA A 1 89 ? 42.231 31.917 -18.237 1.00 46.50 89 ALA A C 1
ATOM 675 O O . ALA A 1 89 ? 41.881 31.168 -19.131 1.00 46.50 89 ALA A O 1
ATOM 676 N N . ASP A 1 90 ? 41.699 33.137 -18.264 1.00 38.03 90 ASP A N 1
ATOM 677 C CA . ASP A 1 90 ? 42.228 34.423 -17.818 1.00 38.03 90 ASP A CA 1
ATOM 678 C C . ASP A 1 90 ? 41.041 35.404 -17.666 1.00 38.03 90 ASP A C 1
ATOM 680 O O . ASP A 1 90 ? 40.104 35.385 -18.466 1.00 38.03 90 ASP A O 1
ATOM 684 N N . ALA A 1 91 ? 41.070 36.258 -16.646 1.00 44.00 91 ALA A N 1
ATOM 685 C CA . ALA A 1 91 ? 40.338 37.531 -16.643 1.00 44.00 91 ALA A CA 1
ATOM 686 C C . ALA A 1 91 ? 41.290 38.572 -17.268 1.00 44.00 91 ALA A C 1
ATOM 688 O O . ALA A 1 91 ? 42.490 38.417 -17.054 1.00 44.00 91 ALA A O 1
ATOM 689 N N . PRO A 1 92 ? 40.853 39.649 -17.957 1.00 56.06 92 PRO A N 1
ATOM 690 C CA . PRO A 1 92 ? 39.813 40.554 -17.453 1.00 56.06 92 PRO A CA 1
ATOM 691 C C . PRO A 1 92 ? 38.960 41.234 -18.550 1.00 56.06 92 PRO A C 1
ATOM 693 O O . PRO A 1 92 ? 39.300 41.221 -19.723 1.00 56.06 92 PRO A O 1
ATOM 696 N N . MET A 1 93 ? 37.883 41.926 -18.170 1.00 32.22 93 MET A N 1
ATOM 697 C CA . MET A 1 93 ? 37.728 43.346 -18.527 1.00 32.22 93 MET A CA 1
ATOM 698 C C . MET A 1 93 ? 36.531 43.938 -17.778 1.00 32.22 93 MET A C 1
ATOM 700 O O . MET A 1 93 ? 35.389 43.520 -17.955 1.00 32.22 93 MET A O 1
ATOM 704 N N . PHE A 1 94 ? 36.802 44.953 -16.964 1.00 45.31 94 PHE A N 1
ATOM 705 C CA . PHE A 1 94 ? 35.810 45.947 -16.574 1.00 45.31 94 PHE A CA 1
ATOM 706 C C . PHE A 1 94 ? 35.425 46.783 -17.805 1.00 45.31 94 PHE A C 1
ATOM 708 O O . PHE A 1 94 ? 36.310 47.216 -18.543 1.00 45.31 94 PHE A O 1
ATOM 715 N N . SER A 1 95 ? 34.137 47.084 -17.984 1.00 43.62 95 SER A N 1
ATOM 716 C CA . SER A 1 95 ? 33.705 48.303 -18.676 1.00 43.62 95 SER A CA 1
ATOM 717 C C . SER A 1 95 ? 32.339 48.771 -18.167 1.00 43.62 95 SER A C 1
ATOM 719 O O . SER A 1 95 ? 31.455 47.970 -17.870 1.00 43.62 95 SER A O 1
ATOM 721 N N . SER A 1 96 ? 32.254 50.087 -18.004 1.00 39.06 96 SER A N 1
ATOM 722 C CA . SER A 1 96 ? 31.325 50.894 -17.215 1.00 39.06 96 SER A CA 1
ATOM 723 C C . SER A 1 96 ? 29.842 50.897 -17.621 1.00 39.06 96 SER A C 1
ATOM 725 O O . SER A 1 96 ? 29.484 50.731 -18.782 1.00 39.06 96 SER A O 1
ATOM 727 N N . THR A 1 97 ? 29.019 51.228 -16.613 1.00 39.75 97 THR A N 1
ATOM 728 C CA . THR A 1 97 ? 27.759 52.021 -16.617 1.00 39.75 97 THR A CA 1
ATOM 729 C C . THR A 1 97 ? 27.585 52.943 -17.844 1.00 39.75 97 THR A C 1
ATOM 731 O O . THR A 1 97 ? 28.567 53.531 -18.280 1.00 39.75 97 THR A O 1
ATOM 734 N N . GLN A 1 98 ? 26.404 53.219 -18.430 1.00 46.81 98 GLN A N 1
ATOM 735 C CA . GLN A 1 98 ? 25.118 53.669 -17.853 1.00 46.81 98 GLN A CA 1
ATOM 736 C C . GLN A 1 98 ? 24.091 53.923 -18.997 1.00 46.81 98 GLN A C 1
ATOM 738 O O . GLN A 1 98 ? 24.514 54.396 -20.047 1.00 46.81 98 GLN A O 1
ATOM 743 N N . ASN A 1 99 ? 22.785 53.683 -18.774 1.00 43.19 99 ASN A N 1
ATOM 744 C CA . ASN A 1 99 ? 21.586 54.517 -19.102 1.00 43.19 99 ASN A CA 1
ATOM 745 C C . ASN A 1 99 ? 20.332 53.626 -19.244 1.00 43.19 99 ASN A C 1
ATOM 747 O O . ASN A 1 99 ? 20.327 52.709 -20.055 1.00 43.19 99 ASN A O 1
ATOM 751 N N . VAL A 1 100 ? 19.345 53.687 -18.340 1.00 45.91 100 VAL A N 1
ATOM 752 C CA . VAL A 1 100 ? 18.229 54.661 -18.193 1.00 45.91 100 VAL A CA 1
ATOM 753 C C . VAL A 1 100 ? 17.207 54.609 -19.340 1.00 45.91 100 VAL A C 1
ATOM 755 O O . VAL A 1 100 ? 17.431 55.158 -20.413 1.00 45.91 100 VAL A O 1
ATOM 758 N N . ALA A 1 101 ? 16.059 54.001 -19.032 1.00 48.41 101 ALA A N 1
ATOM 759 C CA . ALA A 1 101 ? 14.706 54.327 -19.502 1.00 48.41 101 ALA A CA 1
ATOM 760 C C . ALA A 1 101 ? 13.751 53.641 -18.501 1.00 48.41 101 ALA A C 1
ATOM 762 O O . ALA A 1 101 ? 13.650 52.419 -18.480 1.00 48.41 101 ALA A O 1
ATOM 763 N N . ASP A 1 102 ? 13.407 54.291 -17.391 1.00 45.16 102 ASP A N 1
ATOM 764 C CA . ASP A 1 102 ? 12.223 55.147 -17.207 1.00 45.16 102 ASP A CA 1
ATOM 765 C C . ASP A 1 102 ? 10.900 54.489 -17.636 1.00 45.16 102 ASP A C 1
ATOM 767 O O . ASP A 1 102 ? 10.600 54.391 -18.823 1.00 45.16 102 ASP A O 1
ATOM 771 N N . ALA A 1 103 ? 10.125 54.041 -16.641 1.00 44.97 103 ALA A N 1
ATOM 772 C CA . ALA A 1 103 ? 8.665 54.102 -16.651 1.00 44.97 103 ALA A CA 1
ATOM 773 C C . ALA A 1 103 ? 8.110 53.828 -15.237 1.00 44.97 103 ALA A C 1
ATOM 775 O O . ALA A 1 103 ? 7.887 52.690 -14.835 1.00 44.97 103 ALA A O 1
ATOM 776 N N . ASN A 1 104 ? 7.852 54.932 -14.537 1.00 53.16 104 ASN A N 1
ATOM 777 C CA . ASN A 1 104 ? 6.752 55.177 -13.598 1.00 53.16 104 ASN A CA 1
ATOM 778 C C . ASN A 1 104 ? 6.665 54.402 -12.268 1.00 53.16 104 ASN A C 1
ATOM 780 O O . ASN A 1 104 ? 6.119 53.309 -12.142 1.00 53.16 104 ASN A O 1
ATOM 784 N N . HIS A 1 105 ? 7.087 55.142 -11.242 1.00 40.81 105 HIS A N 1
ATOM 785 C CA . HIS A 1 105 ? 6.617 55.122 -9.861 1.00 40.81 105 HIS A CA 1
ATOM 786 C C . HIS A 1 105 ? 5.081 55.113 -9.730 1.00 40.81 105 HIS A C 1
ATOM 788 O O . HIS A 1 105 ? 4.389 55.942 -10.322 1.00 40.81 105 HIS A O 1
ATOM 794 N N . SER A 1 106 ? 4.576 54.302 -8.801 1.00 46.00 106 SER A N 1
ATOM 795 C CA . SER A 1 106 ? 3.648 54.764 -7.757 1.00 46.00 106 SER A CA 1
ATOM 796 C C . SER A 1 106 ? 3.727 53.823 -6.548 1.00 46.00 106 SER A C 1
ATOM 798 O O . SER A 1 106 ? 3.053 52.800 -6.470 1.00 46.00 106 SER A O 1
ATOM 800 N N . GLU A 1 107 ? 4.614 54.180 -5.616 1.00 38.19 107 GLU A N 1
ATOM 801 C CA . GLU A 1 107 ? 4.466 53.979 -4.163 1.00 38.19 107 GLU A CA 1
ATOM 802 C C . GLU A 1 107 ? 3.131 54.590 -3.674 1.00 38.19 107 GLU A C 1
ATOM 804 O O . GLU A 1 107 ? 2.595 55.476 -4.327 1.00 38.19 107 GLU A O 1
ATOM 809 N N . ALA A 1 108 ? 2.538 54.286 -2.521 1.00 37.03 108 ALA A N 1
ATOM 810 C CA . ALA A 1 108 ? 2.786 53.324 -1.459 1.00 37.03 108 ALA A CA 1
ATOM 811 C C . ALA A 1 108 ? 1.547 53.309 -0.533 1.00 37.03 108 ALA A C 1
ATOM 813 O O . ALA A 1 108 ? 0.876 54.316 -0.344 1.00 37.03 108 ALA A O 1
ATOM 814 N N . SER A 1 109 ? 1.301 52.143 0.060 1.00 45.91 109 SER A N 1
ATOM 815 C CA . SER A 1 109 ? 0.952 51.873 1.466 1.00 45.91 109 SER A CA 1
ATOM 816 C C . SER A 1 109 ? 0.069 52.813 2.321 1.00 45.91 109 SER A C 1
ATOM 818 O O . SER A 1 109 ? 0.465 53.910 2.688 1.00 45.91 109 SER A O 1
ATOM 820 N N . LYS A 1 110 ? -0.951 52.146 2.900 1.00 41.66 110 LYS A N 1
ATOM 821 C CA . LYS A 1 110 ? -1.420 52.144 4.313 1.00 41.66 110 LYS A CA 1
ATOM 822 C C . LYS A 1 110 ? -2.143 53.380 4.872 1.00 41.66 110 LYS A C 1
ATOM 824 O O . LYS A 1 110 ? -1.573 54.457 4.948 1.00 41.66 110 LYS A O 1
ATOM 829 N N . THR A 1 111 ? -3.302 53.146 5.508 1.00 39.88 111 THR A N 1
ATOM 830 C CA . THR A 1 111 ? -3.499 53.257 6.979 1.00 39.88 111 THR A CA 1
ATOM 831 C C . THR A 1 111 ? -4.936 52.869 7.381 1.00 39.88 111 THR A C 1
ATOM 833 O O . THR A 1 111 ? -5.878 53.002 6.609 1.00 39.88 111 THR A O 1
ATOM 836 N N . GLN A 1 112 ? -5.038 52.293 8.579 1.00 44.94 112 GLN A N 1
ATOM 837 C CA . GLN A 1 112 ? -6.195 51.740 9.290 1.00 44.94 112 GLN A CA 1
ATOM 838 C C . GLN A 1 112 ? -7.227 52.780 9.794 1.00 44.94 112 GLN A C 1
ATOM 840 O O . GLN A 1 112 ? -6.938 53.969 9.859 1.00 44.94 112 GLN A O 1
ATOM 845 N N . VAL A 1 113 ? -8.317 52.218 10.348 1.00 35.50 113 VAL A N 1
ATOM 846 C CA . VAL A 1 113 ? -9.076 52.600 11.572 1.00 35.50 113 VAL A CA 1
ATOM 847 C C . VAL A 1 113 ? -10.527 53.064 11.344 1.00 35.50 113 VAL A C 1
ATOM 849 O O . VAL A 1 113 ? -10.786 54.204 10.995 1.00 35.50 113 VAL A O 1
ATOM 852 N N . PHE A 1 114 ? -11.439 52.109 11.577 1.00 35.22 114 PHE A N 1
ATOM 853 C CA . PHE A 1 114 ? -12.515 52.065 12.592 1.00 35.22 114 PHE A CA 1
ATOM 854 C C . PHE A 1 114 ? -13.469 53.258 12.853 1.00 35.22 114 PHE A C 1
ATOM 856 O O . PHE A 1 114 ? -13.037 54.365 13.160 1.00 35.22 114 PHE A O 1
ATOM 863 N N . VAL A 1 115 ? -14.743 52.836 12.983 1.00 46.78 115 VAL A N 1
ATOM 864 C CA . VAL A 1 115 ? -16.000 53.457 13.473 1.00 46.78 115 VAL A CA 1
ATOM 865 C C . VAL A 1 115 ? -16.762 54.323 12.478 1.00 46.78 115 VAL A C 1
ATOM 867 O O . VAL A 1 115 ? -16.355 55.472 12.223 1.00 46.78 115 VAL A O 1
#

pLDDT: mean 72.71, std 22.52, range [32.22, 96.88]

Secondary structure (DSSP, 8-state):
-PPPPTTSHHHHHHHHHHHHHHHHSPPPTT--HHHHHHHHHHHHHHTTTTS--TT--PPTTHHHHHHHHHHHHHHHHHHHHT---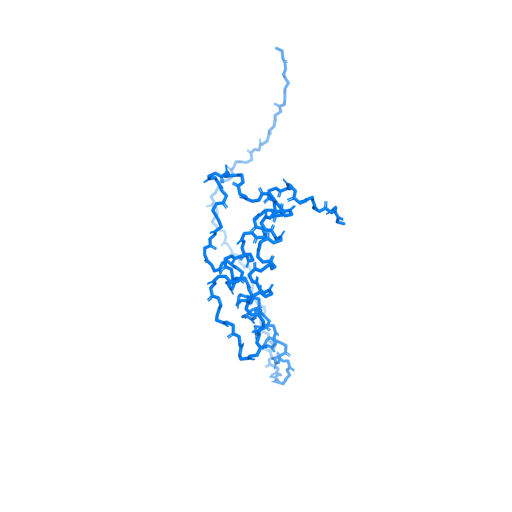------------------------------

InterPro domains:
  IPR047150 SGT [PTHR45831] (1-89)

Nearest PDB structures (foldseek):
  8rtd-assembly1_T  TM=4.790E-01  e=9.200E+00  Escherichia coli
  6dcu-assembly1_A  TM=3.364E-01  e=6.241E+00  Homo sapiens

Radius of gyration: 28.22 Å; Cα contacts (8 Å, |Δi|>4): 37; chains: 1; bounding box: 59×73×35 Å